Protein AF-A0A6B2K3L5-F1 (afdb_monomer_lite)

Foldseek 3Di:
DDLVVLLCLLLQLLVQLLVVLVVVVPPPPDPDDPLCLSVLLNVLSVLSNVLSVVLVVDDDDPVNVVSLVSNVVSLVSNLVSVVVVVDVSSNVSSVSNVVSSVVNVVVVVVVVVVVVD

pLDDT: mean 75.26, std 8.9, range [49.38, 85.69]

Structure (mmCIF, N/CA/C/O backbone):
data_AF-A0A6B2K3L5-F1
#
_entry.id   AF-A0A6B2K3L5-F1
#
loop_
_atom_site.group_PDB
_atom_site.id
_atom_site.type_symbol
_atom_site.label_atom_id
_atom_site.label_alt_id
_atom_site.label_comp_id
_atom_site.label_asym_id
_atom_site.label_entity_id
_atom_site.label_seq_id
_atom_site.pdbx_PDB_ins_code
_atom_site.Cartn_x
_atom_site.Cartn_y
_atom_site.Cartn_z
_atom_site.occupancy
_atom_site.B_iso_or_equiv
_atom_site.auth_seq_id
_atom_site.auth_comp_id
_atom_site.auth_asym_id
_atom_site.auth_atom_id
_atom_site.pdbx_PDB_model_num
ATOM 1 N N . MET A 1 1 ? -20.596 3.156 6.101 1.00 55.50 1 MET A N 1
ATOM 2 C CA . MET A 1 1 ? -19.726 2.584 5.041 1.00 55.50 1 MET A CA 1
ATOM 3 C C . MET A 1 1 ? -18.760 1.599 5.684 1.00 55.50 1 MET A C 1
ATOM 5 O O . MET A 1 1 ? -18.154 1.973 6.676 1.00 55.50 1 MET A O 1
ATOM 9 N N . SER A 1 2 ? -18.687 0.342 5.228 1.00 75.00 2 SER A N 1
ATOM 10 C CA . SER A 1 2 ? -18.048 -0.733 6.009 1.00 75.00 2 SER A CA 1
ATOM 11 C C . SER A 1 2 ? -16.522 -0.789 5.840 1.00 75.00 2 SER A C 1
ATOM 13 O O . SER A 1 2 ? -15.986 -0.577 4.752 1.00 75.00 2 SER A O 1
ATOM 15 N N . ARG A 1 3 ? -15.826 -1.147 6.929 1.00 74.62 3 ARG A N 1
ATOM 16 C CA . ARG A 1 3 ? -14.379 -1.439 6.997 1.00 74.62 3 ARG A CA 1
ATOM 17 C C . ARG A 1 3 ? -13.899 -2.403 5.900 1.00 74.62 3 ARG A C 1
ATOM 19 O O . ARG A 1 3 ? -12.740 -2.346 5.499 1.00 74.62 3 ARG A O 1
ATOM 26 N N . THR A 1 4 ? -14.784 -3.265 5.405 1.00 79.75 4 THR A N 1
ATOM 27 C CA . THR A 1 4 ? -14.498 -4.251 4.360 1.00 79.75 4 THR A CA 1
ATOM 28 C C . THR A 1 4 ? -14.105 -3.593 3.038 1.00 79.75 4 THR A C 1
ATOM 30 O O . THR A 1 4 ? -13.180 -4.066 2.390 1.00 79.75 4 THR A O 1
ATOM 33 N N . ILE A 1 5 ? -14.735 -2.473 2.666 1.00 81.62 5 ILE A N 1
ATOM 34 C CA . ILE A 1 5 ? -14.444 -1.774 1.400 1.00 81.62 5 ILE A CA 1
ATOM 35 C C . ILE A 1 5 ? -13.002 -1.248 1.395 1.00 81.62 5 ILE A C 1
ATOM 37 O O . ILE A 1 5 ? -12.280 -1.428 0.418 1.00 81.62 5 ILE A O 1
ATOM 41 N N . ALA A 1 6 ? -12.554 -0.663 2.510 1.00 80.88 6 ALA A N 1
ATOM 42 C CA . ALA A 1 6 ? -11.194 -0.145 2.644 1.00 80.88 6 ALA A CA 1
ATOM 43 C C . ALA A 1 6 ? -10.135 -1.259 2.539 1.00 80.88 6 ALA A C 1
ATOM 45 O O . ALA A 1 6 ? -9.121 -1.091 1.865 1.00 80.88 6 ALA A O 1
ATOM 46 N N . ILE A 1 7 ? -10.402 -2.417 3.154 1.00 81.50 7 ILE A N 1
ATOM 47 C CA . ILE A 1 7 ? -9.521 -3.594 3.088 1.00 81.50 7 ILE A CA 1
ATOM 48 C C . ILE A 1 7 ? -9.440 -4.132 1.658 1.00 81.50 7 ILE A C 1
ATOM 50 O O . ILE A 1 7 ? -8.346 -4.433 1.191 1.00 81.50 7 ILE A O 1
ATOM 54 N N . VAL A 1 8 ? -10.572 -4.228 0.953 1.00 84.81 8 VAL A N 1
ATOM 55 C CA . VAL A 1 8 ? -10.606 -4.710 -0.437 1.00 84.81 8 VAL A CA 1
ATOM 56 C C . VAL A 1 8 ? -9.835 -3.771 -1.364 1.00 84.81 8 VAL A C 1
ATOM 58 O O . VAL A 1 8 ? -9.077 -4.251 -2.199 1.00 84.81 8 VAL A O 1
ATOM 61 N N . LEU A 1 9 ? -9.958 -2.451 -1.187 1.00 83.38 9 LEU A N 1
ATOM 62 C CA . LEU A 1 9 ? -9.202 -1.471 -1.975 1.00 83.38 9 LEU A CA 1
ATOM 63 C C . LEU A 1 9 ? -7.691 -1.556 -1.723 1.00 83.38 9 LEU A C 1
ATOM 65 O O . LEU A 1 9 ? -6.919 -1.567 -2.680 1.00 83.38 9 LEU A O 1
ATOM 69 N N . MET A 1 10 ? -7.265 -1.662 -0.458 1.00 82.12 10 MET A N 1
ATOM 70 C CA . MET A 1 10 ? -5.844 -1.839 -0.123 1.00 82.12 10 MET A CA 1
ATOM 71 C C . MET A 1 10 ? -5.292 -3.156 -0.670 1.00 82.12 10 MET A C 1
ATOM 73 O O . MET A 1 10 ? -4.252 -3.164 -1.322 1.00 82.12 10 MET A O 1
ATOM 77 N N . ALA A 1 11 ? -5.993 -4.267 -0.428 1.00 82.69 11 ALA A N 1
ATOM 78 C CA . ALA A 1 11 ? -5.547 -5.583 -0.867 1.00 82.69 11 ALA A CA 1
ATOM 79 C C . ALA A 1 11 ? -5.521 -5.678 -2.397 1.00 82.69 11 ALA A C 1
ATOM 81 O O . ALA A 1 11 ? -4.538 -6.152 -2.955 1.00 82.69 11 ALA A O 1
ATOM 82 N N . GLY A 1 12 ? -6.561 -5.183 -3.073 1.00 80.50 12 GLY A N 1
ATOM 83 C CA . GLY A 1 12 ? -6.639 -5.159 -4.532 1.00 80.50 12 GLY A CA 1
ATOM 84 C C . GLY A 1 12 ? -5.528 -4.317 -5.156 1.00 80.50 12 GLY A C 1
ATOM 85 O O . GLY A 1 12 ? -4.822 -4.804 -6.034 1.00 80.50 12 GLY A O 1
ATOM 86 N N . GLY A 1 13 ? -5.312 -3.092 -4.661 1.00 77.12 13 GLY A N 1
ATOM 87 C CA . GLY A 1 13 ? -4.246 -2.214 -5.154 1.00 77.12 13 GLY A CA 1
ATOM 88 C C . GLY A 1 13 ? -2.848 -2.801 -4.942 1.00 77.12 13 GLY A C 1
ATOM 89 O O . GLY A 1 13 ? -2.043 -2.818 -5.871 1.00 77.12 13 GLY A O 1
ATOM 90 N N . ALA A 1 14 ? -2.578 -3.354 -3.756 1.00 78.69 14 ALA A N 1
ATOM 91 C CA . ALA A 1 14 ? -1.303 -4.004 -3.457 1.00 78.69 14 ALA A CA 1
ATOM 92 C C . ALA A 1 14 ? -1.060 -5.251 -4.323 1.00 78.69 14 ALA A C 1
ATOM 94 O O . ALA A 1 14 ? 0.060 -5.476 -4.772 1.00 78.69 14 ALA A O 1
ATOM 95 N N . LEU A 1 15 ? -2.099 -6.044 -4.596 1.00 84.50 15 LEU A N 1
ATOM 96 C CA . LEU A 1 15 ? -1.985 -7.263 -5.398 1.00 84.50 15 LEU A CA 1
ATOM 97 C C . LEU A 1 15 ? -1.738 -6.948 -6.879 1.00 84.50 15 LEU A C 1
ATOM 99 O O . LEU A 1 15 ? -0.891 -7.585 -7.502 1.00 84.50 15 LEU A O 1
ATOM 103 N N . VAL A 1 16 ? -2.405 -5.921 -7.417 1.00 83.25 16 VAL A N 1
ATOM 104 C CA . VAL A 1 16 ? -2.153 -5.420 -8.778 1.00 83.25 16 VAL A CA 1
ATOM 105 C C . VAL A 1 16 ? -0.746 -4.830 -8.892 1.00 83.25 16 VAL A C 1
ATOM 107 O O . VAL A 1 16 ? -0.027 -5.168 -9.829 1.00 83.25 16 VAL A O 1
ATOM 110 N N . ALA A 1 17 ? -0.317 -4.013 -7.923 1.00 76.12 17 ALA A N 1
ATOM 111 C CA . ALA A 1 17 ? 1.040 -3.465 -7.898 1.00 76.12 17 ALA A CA 1
ATOM 112 C C . ALA A 1 17 ? 2.099 -4.578 -7.855 1.00 76.12 17 ALA A C 1
ATOM 114 O O . ALA A 1 17 ? 3.087 -4.518 -8.578 1.00 76.12 17 ALA A O 1
ATOM 115 N N . LEU A 1 18 ? 1.866 -5.626 -7.062 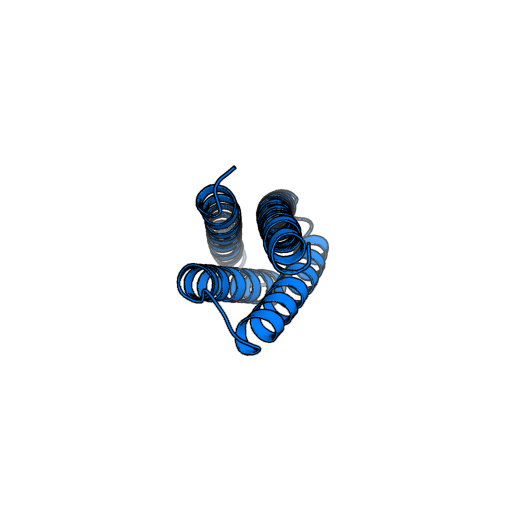1.00 79.81 18 LEU A N 1
ATOM 116 C CA . LEU A 1 18 ? 2.766 -6.770 -6.956 1.00 79.81 18 LEU A CA 1
ATOM 117 C C . LEU A 1 18 ? 2.820 -7.589 -8.252 1.00 79.81 18 LEU A C 1
ATOM 119 O O . LEU A 1 18 ? 3.911 -7.941 -8.695 1.00 79.81 18 LEU A O 1
ATOM 123 N N . ALA A 1 19 ? 1.673 -7.849 -8.884 1.00 80.88 19 ALA A N 1
ATOM 124 C CA . ALA A 1 19 ? 1.613 -8.538 -10.171 1.00 80.88 19 ALA A CA 1
ATOM 125 C C . ALA A 1 19 ? 2.357 -7.757 -11.266 1.00 80.88 19 ALA A C 1
ATOM 127 O O . ALA A 1 19 ? 3.143 -8.348 -12.005 1.00 80.88 19 ALA A O 1
ATOM 128 N N . LEU A 1 20 ? 2.177 -6.432 -11.312 1.00 78.19 20 LEU A N 1
ATOM 129 C CA . LEU A 1 20 ? 2.913 -5.555 -12.222 1.00 78.19 20 LEU A CA 1
ATOM 130 C C . LEU A 1 20 ? 4.415 -5.567 -11.921 1.00 78.19 20 LEU A C 1
ATOM 132 O O . LEU A 1 20 ? 5.203 -5.720 -12.842 1.00 78.19 20 LEU A O 1
ATOM 136 N N . CYS A 1 21 ? 4.837 -5.472 -10.656 1.00 75.75 21 CYS A N 1
ATOM 137 C CA . CYS A 1 21 ? 6.259 -5.535 -10.298 1.00 75.75 21 CYS A CA 1
ATOM 138 C C . CYS A 1 21 ? 6.912 -6.868 -10.688 1.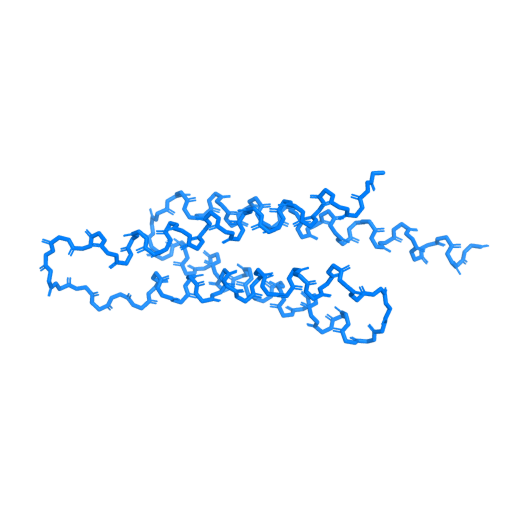00 75.75 21 CYS A C 1
ATOM 140 O O . CYS A 1 21 ? 8.059 -6.867 -11.126 1.00 75.75 21 CYS A O 1
ATOM 142 N N . ILE A 1 22 ? 6.196 -7.989 -10.552 1.00 77.44 22 ILE A N 1
ATOM 143 C CA . ILE A 1 22 ? 6.670 -9.300 -11.015 1.00 77.44 22 ILE A CA 1
ATOM 144 C C . ILE A 1 22 ? 6.772 -9.318 -12.541 1.00 77.44 22 ILE A C 1
ATOM 146 O O . ILE A 1 22 ? 7.782 -9.763 -13.076 1.00 77.44 22 ILE A O 1
ATOM 150 N N . TYR A 1 23 ? 5.757 -8.812 -13.242 1.00 75.62 23 TYR A N 1
ATOM 151 C CA . TYR A 1 23 ? 5.766 -8.719 -14.701 1.00 75.62 23 TYR A CA 1
ATOM 152 C C . TYR A 1 23 ? 6.957 -7.885 -15.198 1.00 75.62 23 TYR A C 1
ATOM 154 O O . TYR A 1 23 ? 7.776 -8.381 -15.961 1.00 75.62 23 TYR A O 1
ATOM 162 N N . LEU A 1 24 ? 7.143 -6.690 -14.634 1.00 74.06 24 LEU A N 1
ATOM 163 C CA . LEU A 1 24 ? 8.262 -5.782 -14.903 1.00 74.06 24 LEU A CA 1
ATOM 164 C C . LEU A 1 24 ? 9.635 -6.369 -14.551 1.00 74.06 24 LEU A C 1
ATOM 166 O O . LEU A 1 24 ? 10.637 -5.993 -15.151 1.00 74.06 24 LEU A O 1
ATOM 170 N N . TYR A 1 25 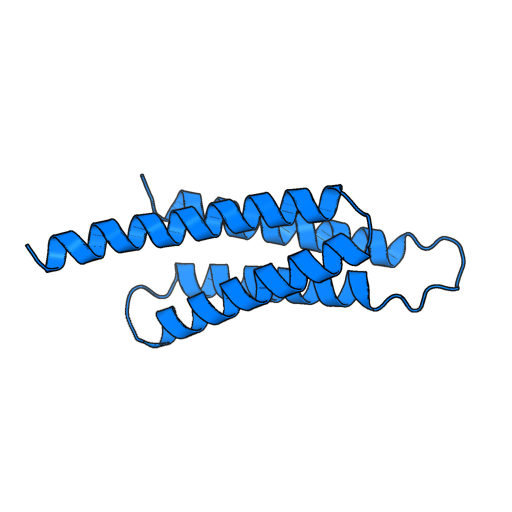? 9.695 -7.289 -13.587 1.00 71.69 25 TYR A N 1
ATOM 171 C CA . TYR A 1 25 ? 10.919 -8.019 -13.264 1.00 71.69 25 TYR A CA 1
ATOM 172 C C . TYR A 1 25 ? 11.282 -9.062 -14.335 1.00 71.69 25 TYR A C 1
ATOM 174 O O . TYR A 1 25 ? 12.464 -9.285 -14.586 1.00 71.69 25 TYR A O 1
ATOM 182 N N . PHE A 1 26 ? 10.285 -9.688 -14.971 1.00 70.38 26 PHE A N 1
ATOM 183 C CA . PHE A 1 26 ? 10.477 -10.703 -16.018 1.00 70.38 26 PHE A CA 1
ATOM 184 C C . PHE A 1 26 ? 10.461 -10.150 -17.447 1.00 70.38 26 PHE A C 1
ATOM 186 O O . PHE A 1 26 ? 10.907 -10.834 -18.367 1.00 70.38 26 PHE A O 1
ATOM 193 N N . GLU A 1 27 ? 10.031 -8.905 -17.636 1.00 68.50 27 GLU A N 1
ATOM 194 C CA . GLU A 1 27 ? 10.020 -8.240 -18.936 1.00 68.50 27 GLU A CA 1
ATOM 195 C C . GLU A 1 27 ? 11.371 -7.688 -19.458 1.00 68.50 27 GLU A C 1
ATOM 197 O O . GLU A 1 27 ? 11.384 -7.253 -20.614 1.00 68.50 27 GLU A O 1
ATOM 202 N N . PRO A 1 28 ? 12.540 -7.715 -18.763 1.00 58.47 28 PRO A N 1
ATOM 203 C CA . PRO A 1 28 ? 13.780 -7.331 -19.422 1.00 58.47 28 PRO A CA 1
ATOM 204 C C . PRO A 1 28 ? 14.191 -8.424 -20.421 1.00 58.47 28 PRO A C 1
ATOM 206 O O . PRO A 1 28 ? 14.931 -9.355 -20.117 1.00 58.47 28 PRO A O 1
ATOM 209 N N . LEU A 1 29 ? 13.747 -8.254 -21.664 1.00 49.38 29 LEU A N 1
ATOM 210 C CA . LEU A 1 29 ? 14.102 -9.021 -22.862 1.00 49.38 29 LEU A CA 1
ATOM 211 C C . LEU A 1 29 ? 15.599 -8.948 -23.254 1.00 49.38 29 LEU A C 1
ATOM 213 O O . LEU A 1 29 ? 15.948 -9.337 -24.364 1.00 49.38 29 LEU A O 1
ATOM 217 N N . SER A 1 30 ? 16.513 -8.456 -22.409 1.00 49.41 30 SER A N 1
ATOM 218 C CA . SER A 1 30 ? 17.870 -8.092 -22.859 1.00 49.41 30 SER A CA 1
ATOM 219 C C . SER A 1 30 ? 19.030 -8.364 -21.896 1.00 49.41 30 SER A C 1
ATOM 221 O O . SER A 1 30 ? 20.151 -7.950 -22.179 1.00 49.41 30 SER A O 1
ATOM 223 N N . GLY A 1 31 ? 18.829 -9.100 -20.798 1.00 50.84 31 GLY A N 1
ATOM 224 C CA . GLY A 1 31 ? 19.954 -9.677 -20.042 1.00 50.84 31 GLY A CA 1
ATOM 225 C C . GLY A 1 31 ? 20.884 -8.686 -19.325 1.00 50.84 31 GLY A C 1
ATOM 226 O O . GLY A 1 31 ? 21.912 -9.105 -18.804 1.00 50.84 31 GLY A O 1
ATOM 227 N N . VAL A 1 32 ? 20.537 -7.399 -19.247 1.00 55.69 32 VAL A N 1
ATOM 228 C CA . VAL A 1 32 ? 21.255 -6.417 -18.424 1.00 55.69 32 VAL A CA 1
ATOM 229 C C . VAL A 1 32 ? 20.240 -5.452 -17.834 1.00 55.69 32 VAL A C 1
ATOM 231 O O . VAL A 1 32 ? 19.795 -4.529 -18.510 1.00 55.69 32 VAL A O 1
ATOM 234 N N . SER A 1 33 ? 19.835 -5.671 -16.587 1.00 49.78 33 SER A N 1
ATOM 235 C CA . SER A 1 33 ? 19.158 -4.659 -15.773 1.00 49.78 33 SER A CA 1
ATOM 236 C C . SER A 1 33 ? 19.204 -5.083 -14.310 1.00 49.78 33 SER A C 1
ATOM 238 O O . SER A 1 33 ? 18.257 -5.652 -13.775 1.00 49.78 33 SER A O 1
ATOM 240 N N . ASP A 1 34 ? 20.317 -4.764 -13.652 1.00 54.97 34 ASP A N 1
ATOM 241 C CA . ASP A 1 34 ? 20.437 -4.674 -12.194 1.00 54.97 34 ASP A CA 1
ATOM 242 C C . ASP A 1 34 ? 19.567 -3.525 -11.654 1.00 54.97 34 ASP A C 1
ATOM 244 O O . ASP A 1 34 ? 20.060 -2.591 -11.023 1.00 54.97 34 ASP A O 1
ATOM 248 N N . THR A 1 35 ? 18.265 -3.514 -11.940 1.00 60.69 35 THR A N 1
ATOM 249 C CA . THR A 1 35 ? 17.358 -2.544 -11.329 1.00 60.69 35 THR A CA 1
ATOM 250 C C . THR A 1 35 ? 16.746 -3.188 -10.090 1.00 60.69 35 THR A C 1
ATOM 252 O O . THR A 1 35 ? 15.835 -4.001 -10.207 1.00 60.69 35 THR A O 1
ATOM 255 N N . PRO A 1 36 ? 17.197 -2.839 -8.870 1.00 67.25 36 PRO A N 1
ATOM 256 C CA . PRO A 1 36 ? 16.558 -3.301 -7.637 1.00 67.25 36 PRO A CA 1
ATOM 257 C C . PRO A 1 36 ? 15.160 -2.691 -7.437 1.00 67.25 36 PRO A C 1
ATOM 259 O O . PRO A 1 36 ? 14.426 -3.111 -6.547 1.00 67.25 36 PRO A O 1
ATOM 262 N N . ALA A 1 37 ? 14.775 -1.700 -8.248 1.00 68.88 37 ALA A N 1
ATOM 263 C CA . ALA A 1 37 ? 13.543 -0.934 -8.089 1.00 68.88 37 ALA A CA 1
ATOM 264 C C . ALA A 1 37 ? 12.236 -1.756 -8.210 1.00 68.88 37 ALA A C 1
ATOM 266 O O . ALA A 1 37 ? 11.385 -1.593 -7.330 1.00 68.88 37 ALA A O 1
ATOM 267 N N . PRO A 1 38 ? 12.050 -2.671 -9.187 1.00 71.81 38 PRO A N 1
ATOM 268 C CA . PRO A 1 38 ? 10.845 -3.501 -9.280 1.00 71.81 38 PRO A CA 1
ATOM 269 C C . PRO A 1 38 ? 10.730 -4.468 -8.101 1.00 71.81 38 PRO A C 1
ATOM 271 O O . PRO A 1 38 ? 9.652 -4.631 -7.537 1.00 71.81 38 PRO A O 1
ATOM 274 N N . LEU A 1 39 ? 11.852 -5.053 -7.667 1.00 73.19 39 LEU A N 1
ATOM 275 C CA . LEU A 1 39 ? 11.894 -5.944 -6.506 1.00 73.19 39 LEU A CA 1
ATOM 276 C C . LEU A 1 39 ? 11.589 -5.199 -5.205 1.00 73.19 39 LEU A C 1
ATOM 278 O O . LEU A 1 39 ? 10.819 -5.692 -4.385 1.00 73.19 39 LEU A O 1
ATOM 282 N N . LEU A 1 40 ? 12.154 -4.003 -5.022 1.00 76.00 40 LEU A N 1
ATOM 283 C CA . LEU A 1 40 ? 11.918 -3.186 -3.834 1.00 76.00 40 LEU A CA 1
ATOM 284 C C . LEU A 1 40 ? 10.459 -2.712 -3.761 1.00 76.00 40 LEU A C 1
ATOM 286 O O . LEU A 1 40 ? 9.841 -2.777 -2.698 1.00 76.00 40 LEU A O 1
ATOM 290 N N . THR A 1 41 ? 9.892 -2.303 -4.898 1.00 78.06 41 THR A N 1
ATOM 291 C CA . THR A 1 41 ? 8.477 -1.910 -5.003 1.00 78.06 41 THR A CA 1
ATOM 292 C C . THR A 1 41 ? 7.554 -3.109 -4.775 1.00 78.06 41 THR A C 1
ATOM 294 O O . THR A 1 41 ? 6.593 -3.011 -4.013 1.00 78.06 41 THR A O 1
ATOM 297 N N . GLY A 1 42 ? 7.882 -4.271 -5.350 1.00 78.88 42 GLY A N 1
ATOM 298 C CA . GLY A 1 42 ? 7.147 -5.520 -5.147 1.00 78.88 42 GLY A CA 1
ATOM 299 C C . GLY A 1 42 ? 7.196 -6.011 -3.698 1.00 78.88 42 GLY A C 1
ATOM 300 O O . GLY A 1 42 ? 6.173 -6.418 -3.149 1.00 78.88 42 GLY A O 1
ATOM 301 N N . PHE A 1 43 ? 8.352 -5.903 -3.036 1.00 80.56 43 PHE A N 1
ATOM 302 C CA . PHE A 1 43 ? 8.496 -6.214 -1.612 1.00 80.56 43 PHE A CA 1
ATOM 303 C C . PHE A 1 43 ? 7.663 -5.266 -0.739 1.00 80.56 43 PHE A C 1
ATOM 305 O O . PHE A 1 43 ? 6.976 -5.711 0.182 1.00 80.56 43 PHE A O 1
ATOM 312 N N . GLY A 1 44 ? 7.658 -3.969 -1.058 1.00 80.69 44 GLY A N 1
ATOM 313 C CA . GLY A 1 44 ? 6.795 -2.987 -0.402 1.00 80.69 44 GLY A CA 1
ATOM 314 C C . GLY A 1 44 ? 5.307 -3.315 -0.560 1.00 80.69 44 GLY A C 1
ATOM 315 O O . GLY A 1 44 ? 4.575 -3.339 0.433 1.00 80.69 44 GLY A O 1
ATOM 316 N N . ALA A 1 45 ? 4.872 -3.672 -1.772 1.00 81.44 45 ALA A N 1
ATOM 317 C CA . ALA A 1 45 ? 3.503 -4.106 -2.049 1.00 81.44 45 ALA A CA 1
ATOM 318 C C . ALA A 1 45 ? 3.128 -5.390 -1.284 1.00 81.44 45 ALA A C 1
ATOM 320 O O . ALA A 1 45 ? 2.038 -5.475 -0.715 1.00 81.44 45 ALA A O 1
ATOM 321 N N . LEU A 1 46 ? 4.045 -6.359 -1.186 1.00 83.25 46 LEU A N 1
ATOM 322 C CA . LEU A 1 46 ? 3.849 -7.591 -0.416 1.00 83.25 46 LEU A CA 1
ATOM 323 C C . LEU A 1 46 ? 3.684 -7.300 1.081 1.00 83.25 46 LEU A C 1
ATOM 325 O O . LEU A 1 46 ? 2.768 -7.818 1.723 1.00 83.25 46 LEU A O 1
ATOM 329 N N . CYS A 1 47 ? 4.525 -6.424 1.633 1.00 82.81 47 CYS A N 1
ATOM 330 C CA . CYS A 1 47 ? 4.403 -5.964 3.014 1.00 82.81 47 CYS A CA 1
ATOM 331 C C . CYS A 1 47 ? 3.051 -5.282 3.264 1.00 82.81 47 CYS A C 1
ATOM 333 O O . CYS A 1 47 ? 2.391 -5.593 4.257 1.00 82.81 47 CYS A O 1
ATOM 335 N N . ILE A 1 48 ? 2.594 -4.412 2.355 1.00 82.50 48 ILE A N 1
ATOM 336 C CA . ILE A 1 48 ? 1.271 -3.772 2.448 1.00 82.50 48 ILE A CA 1
ATOM 337 C C . ILE A 1 48 ? 0.161 -4.828 2.429 1.00 82.50 48 ILE A C 1
ATOM 339 O O . ILE A 1 48 ? -0.761 -4.752 3.243 1.00 82.50 48 ILE A O 1
ATOM 343 N N . LEU A 1 49 ? 0.255 -5.837 1.558 1.00 83.12 49 LEU A N 1
ATOM 344 C CA . LEU A 1 49 ? -0.724 -6.921 1.465 1.00 83.12 49 LEU A CA 1
ATOM 345 C C . LEU A 1 49 ? -0.829 -7.706 2.785 1.00 83.12 49 LEU A C 1
ATOM 347 O O . LEU A 1 49 ? -1.925 -7.878 3.327 1.00 83.12 49 LEU A O 1
ATOM 351 N N . ILE A 1 50 ? 0.311 -8.133 3.338 1.00 83.44 50 ILE A N 1
ATOM 352 C CA . ILE A 1 50 ? 0.375 -8.883 4.602 1.00 83.44 50 ILE A CA 1
ATOM 353 C C . ILE A 1 50 ? -0.187 -8.038 5.745 1.00 83.44 50 ILE A C 1
ATOM 355 O O . ILE A 1 50 ? -1.047 -8.494 6.504 1.00 83.44 50 ILE A O 1
ATOM 359 N N . VAL A 1 51 ? 0.250 -6.782 5.847 1.00 83.75 51 VAL A N 1
ATOM 360 C CA . VAL A 1 51 ? -0.204 -5.875 6.903 1.00 83.75 51 VAL A CA 1
ATOM 361 C C . VAL A 1 51 ? -1.698 -5.577 6.769 1.00 83.75 51 VAL A C 1
ATOM 363 O O . VAL A 1 51 ? -2.385 -5.524 7.786 1.00 83.75 51 VAL A O 1
ATOM 366 N N . THR A 1 52 ? -2.234 -5.482 5.551 1.00 82.19 52 THR A N 1
ATOM 367 C CA . THR A 1 52 ? -3.677 -5.321 5.299 1.00 82.19 52 THR A CA 1
ATOM 368 C C . THR A 1 52 ? -4.479 -6.497 5.859 1.00 82.19 52 THR A C 1
ATOM 370 O O . THR A 1 52 ? -5.484 -6.288 6.543 1.00 82.19 52 THR A O 1
ATOM 373 N N . PHE A 1 53 ? -4.016 -7.733 5.651 1.00 81.75 53 PHE A N 1
ATOM 374 C CA . PHE A 1 53 ? -4.646 -8.928 6.226 1.00 81.75 53 PHE A CA 1
ATOM 375 C C . PHE A 1 53 ? -4.557 -8.967 7.756 1.00 81.75 53 PHE A C 1
ATOM 377 O O . PHE A 1 53 ? -5.537 -9.307 8.428 1.00 81.75 53 PHE A O 1
ATOM 384 N N . ILE A 1 54 ? -3.417 -8.571 8.326 1.00 82.25 54 ILE A N 1
ATOM 385 C CA . ILE A 1 54 ? -3.253 -8.481 9.784 1.00 82.25 54 ILE A CA 1
ATOM 386 C C . ILE A 1 54 ? -4.182 -7.398 10.352 1.00 82.25 54 ILE A C 1
ATOM 388 O O . ILE A 1 54 ? -4.896 -7.649 11.325 1.00 82.25 54 ILE A O 1
ATOM 392 N N . LEU A 1 55 ? -4.256 -6.224 9.714 1.00 75.88 55 LEU A N 1
ATOM 393 C CA . LEU A 1 55 ? -5.180 -5.150 10.089 1.00 75.88 55 LEU A CA 1
ATOM 394 C C . LEU A 1 55 ? -6.642 -5.546 9.921 1.00 75.88 55 LEU A C 1
ATOM 396 O O . LEU A 1 55 ? -7.481 -4.988 10.625 1.00 75.88 55 LEU A O 1
ATOM 400 N N . ALA A 1 56 ? -6.979 -6.477 9.029 1.00 76.56 56 ALA A N 1
ATOM 401 C CA . ALA A 1 56 ? -8.335 -7.005 8.919 1.00 76.56 56 ALA A CA 1
ATOM 402 C C . ALA A 1 56 ? -8.733 -7.814 10.165 1.00 76.56 56 ALA A C 1
ATOM 404 O O . ALA A 1 56 ? -9.886 -7.756 10.595 1.00 76.56 56 ALA A O 1
ATOM 405 N N . ARG A 1 57 ? -7.777 -8.523 10.779 1.00 76.56 57 ARG A N 1
ATOM 406 C CA . ARG A 1 57 ? -8.000 -9.368 11.964 1.00 76.56 57 ARG A CA 1
ATOM 407 C C . ARG A 1 57 ? -7.809 -8.628 13.290 1.00 76.56 57 ARG A C 1
ATOM 409 O O . ARG A 1 57 ? -8.499 -8.944 14.254 1.00 76.56 57 ARG A O 1
ATOM 416 N N . LEU A 1 58 ? -6.935 -7.623 13.351 1.00 75.00 58 LEU A N 1
ATOM 417 C CA . LEU A 1 58 ? -6.708 -6.832 14.564 1.00 75.00 58 LEU A CA 1
ATOM 418 C C . LEU A 1 58 ? -7.790 -5.760 14.743 1.00 75.00 58 LEU A C 1
ATOM 420 O O . LEU A 1 58 ? -7.939 -4.848 13.92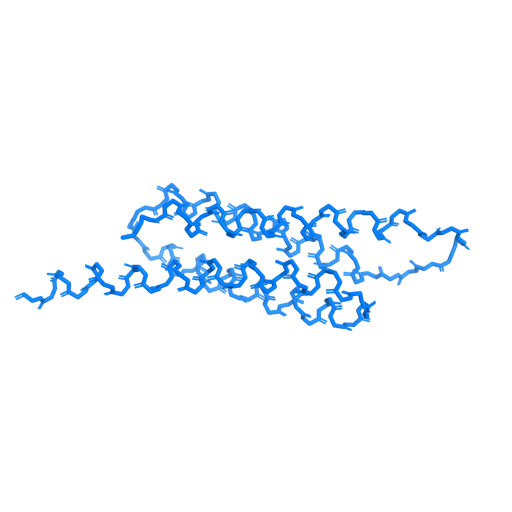9 1.00 75.00 58 LEU A O 1
ATOM 424 N N . THR A 1 59 ? -8.557 -5.848 15.825 1.00 62.78 59 THR A N 1
ATOM 425 C CA . THR A 1 59 ? -9.607 -4.875 16.167 1.00 62.78 59 THR A CA 1
ATOM 426 C C . THR A 1 59 ? -9.116 -3.805 17.149 1.00 62.78 59 THR A C 1
ATOM 428 O O . THR A 1 59 ? -9.444 -2.637 16.945 1.00 62.78 59 THR A O 1
ATOM 431 N N . HIS A 1 60 ? -8.269 -4.137 18.135 1.00 61.66 60 HIS A N 1
ATOM 432 C CA . HIS A 1 60 ? -7.810 -3.201 19.178 1.00 61.66 60 HIS A CA 1
ATOM 433 C C . HIS A 1 60 ? -6.347 -3.447 19.604 1.00 61.66 60 HIS A C 1
ATOM 435 O O . HIS A 1 60 ? -5.887 -4.585 19.590 1.00 61.66 60 HIS A O 1
ATOM 441 N N . GLY A 1 61 ? -5.625 -2.384 19.995 1.00 66.44 61 GLY A N 1
ATOM 442 C CA . GLY A 1 61 ? -4.288 -2.463 20.613 1.00 66.44 61 GLY A CA 1
ATOM 443 C C . GLY A 1 61 ? -3.215 -1.566 19.975 1.00 66.44 61 GLY A C 1
ATOM 444 O O . GLY A 1 61 ? -3.314 -1.194 18.806 1.00 66.44 61 GLY A O 1
ATOM 445 N N . GLY A 1 62 ? -2.163 -1.235 20.738 1.00 69.81 62 GLY A N 1
ATOM 446 C CA . GLY A 1 62 ? -1.044 -0.383 20.292 1.00 69.81 62 GLY A CA 1
ATOM 447 C C . GLY A 1 62 ? -0.296 -0.918 19.063 1.00 69.81 62 GLY A C 1
ATOM 448 O O . GLY A 1 62 ? 0.157 -0.141 18.226 1.00 69.81 62 GLY A O 1
ATOM 449 N N . TRP A 1 63 ? -0.289 -2.242 18.879 1.00 74.94 63 TRP A N 1
ATOM 450 C CA . TRP A 1 63 ? 0.221 -2.912 17.677 1.00 74.94 63 TRP A CA 1
ATOM 451 C C . TRP A 1 63 ? -0.425 -2.420 16.380 1.00 74.94 63 TRP A C 1
ATOM 453 O O . TRP A 1 63 ? 0.230 -2.361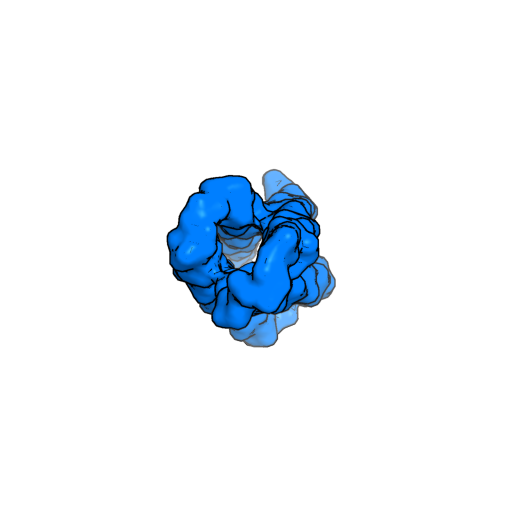 15.344 1.00 74.94 63 TRP A O 1
ATOM 463 N N . ARG A 1 64 ? -1.692 -2.001 16.425 1.00 74.31 64 ARG A N 1
ATOM 464 C CA . ARG A 1 64 ? -2.390 -1.477 15.249 1.00 74.31 64 ARG A CA 1
ATOM 465 C C . ARG A 1 64 ? -1.806 -0.145 14.780 1.00 74.31 64 ARG A C 1
ATOM 467 O O . ARG A 1 64 ? -1.696 0.066 13.580 1.00 74.31 64 ARG A O 1
ATOM 474 N N . VAL A 1 65 ? -1.410 0.731 15.706 1.00 76.50 65 VAL A N 1
ATOM 475 C CA . VAL A 1 65 ? -0.781 2.022 15.370 1.00 76.50 65 VAL A CA 1
ATOM 476 C C . VAL A 1 65 ? 0.566 1.784 14.698 1.00 76.50 65 VAL A C 1
ATOM 478 O O . VAL A 1 65 ? 0.851 2.382 13.665 1.00 76.50 65 VAL A O 1
ATOM 481 N N . LEU A 1 66 ? 1.350 0.850 15.236 1.00 80.12 66 LEU A N 1
ATOM 482 C CA . LEU A 1 66 ? 2.628 0.458 14.653 1.00 80.12 66 LEU A CA 1
ATOM 483 C C . LEU A 1 66 ? 2.451 -0.088 13.226 1.00 80.12 66 LEU A C 1
ATOM 485 O O . LEU A 1 66 ? 3.147 0.355 12.317 1.00 80.12 66 LEU A O 1
ATOM 489 N N . LEU A 1 67 ? 1.463 -0.960 12.997 1.00 81.06 67 LEU A N 1
ATOM 490 C CA . LEU A 1 67 ? 1.150 -1.479 11.660 1.00 81.06 67 LEU A CA 1
ATOM 491 C C . LEU A 1 67 ? 0.682 -0.386 10.686 1.00 81.06 67 LEU A C 1
ATOM 493 O O . LEU A 1 67 ? 1.052 -0.411 9.515 1.00 81.06 67 LEU A O 1
ATOM 497 N N . ILE A 1 68 ? -0.098 0.592 11.153 1.00 81.69 68 ILE A N 1
ATOM 498 C CA . ILE A 1 68 ? -0.516 1.746 10.341 1.00 81.69 68 ILE A CA 1
ATOM 499 C C . ILE A 1 68 ? 0.704 2.563 9.903 1.00 81.69 68 ILE A C 1
ATOM 501 O O . ILE A 1 68 ? 0.817 2.893 8.725 1.00 81.69 68 ILE A O 1
ATOM 505 N N . ILE A 1 69 ? 1.632 2.846 10.824 1.00 83.19 69 ILE A N 1
ATOM 506 C CA . ILE A 1 69 ? 2.868 3.581 10.521 1.00 83.19 69 ILE A CA 1
ATOM 507 C C . ILE A 1 69 ? 3.726 2.797 9.521 1.00 83.19 69 ILE A C 1
ATOM 509 O O . ILE A 1 69 ? 4.176 3.366 8.530 1.00 83.19 69 ILE A O 1
ATOM 513 N N . LEU A 1 70 ? 3.893 1.489 9.731 1.00 82.12 70 LEU A N 1
ATOM 514 C CA . LEU A 1 70 ? 4.604 0.602 8.803 1.00 82.12 70 LEU A CA 1
ATOM 515 C C . LEU A 1 70 ? 3.967 0.585 7.412 1.00 82.12 70 LEU A C 1
ATOM 517 O O . LEU A 1 70 ? 4.684 0.641 6.419 1.00 82.12 70 LEU A O 1
ATOM 521 N N . THR A 1 71 ? 2.635 0.553 7.329 1.00 82.25 71 THR A N 1
ATOM 522 C CA . THR A 1 71 ? 1.922 0.591 6.041 1.00 82.25 71 THR A CA 1
ATOM 523 C C . THR A 1 71 ? 2.136 1.927 5.337 1.00 82.25 71 THR A C 1
ATOM 525 O O . THR A 1 71 ? 2.420 1.948 4.144 1.00 82.25 71 THR A O 1
ATOM 528 N N . ALA A 1 72 ? 2.029 3.040 6.068 1.00 83.38 72 ALA A N 1
ATOM 529 C CA . ALA A 1 72 ? 2.276 4.369 5.517 1.00 83.38 72 ALA A CA 1
ATOM 530 C C . ALA A 1 72 ? 3.713 4.488 4.993 1.00 83.38 72 ALA A C 1
ATOM 532 O O . ALA A 1 72 ? 3.927 4.959 3.879 1.00 83.38 72 ALA A O 1
ATOM 533 N N . LEU A 1 73 ? 4.687 3.992 5.761 1.00 83.25 73 LEU A N 1
ATOM 534 C CA . LEU A 1 73 ? 6.089 3.982 5.360 1.00 83.25 73 LEU A CA 1
ATOM 535 C C . LEU A 1 73 ? 6.315 3.111 4.116 1.00 83.25 73 LEU A C 1
ATOM 537 O O . LEU A 1 73 ? 6.981 3.549 3.182 1.00 83.25 73 LEU A O 1
ATOM 541 N N . ALA A 1 74 ? 5.714 1.917 4.068 1.00 80.62 74 ALA A N 1
ATOM 542 C CA . ALA A 1 74 ? 5.791 1.023 2.916 1.00 80.62 74 ALA A CA 1
ATOM 543 C C . ALA A 1 74 ? 5.156 1.642 1.661 1.00 80.62 74 ALA A C 1
ATOM 545 O O . ALA A 1 74 ? 5.733 1.535 0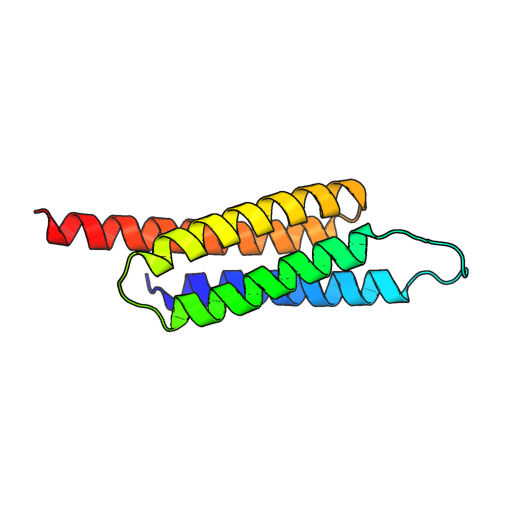.582 1.00 80.62 74 ALA A O 1
ATOM 546 N N . LEU A 1 75 ? 4.016 2.332 1.793 1.00 79.81 75 LEU A N 1
ATOM 547 C CA . LEU A 1 75 ? 3.379 3.061 0.691 1.00 79.81 75 LEU A CA 1
ATOM 548 C C . LEU A 1 75 ? 4.277 4.179 0.162 1.00 79.81 75 LEU A C 1
ATOM 550 O O . LEU A 1 75 ? 4.436 4.297 -1.049 1.00 79.81 75 LEU A O 1
ATOM 554 N N . ILE A 1 76 ? 4.888 4.967 1.051 1.00 84.44 76 ILE A N 1
ATOM 555 C CA . ILE A 1 76 ? 5.786 6.060 0.659 1.00 84.44 76 ILE A CA 1
ATOM 556 C C . ILE A 1 76 ? 7.019 5.505 -0.057 1.00 84.44 76 ILE A C 1
ATOM 558 O O . ILE A 1 76 ? 7.333 5.961 -1.154 1.00 84.44 76 ILE A O 1
ATOM 562 N N . LEU A 1 77 ? 7.688 4.496 0.514 1.00 79.44 77 LEU A N 1
ATOM 563 C CA . LEU A 1 77 ? 8.853 3.873 -0.125 1.00 79.44 77 LEU A CA 1
ATOM 564 C C . LEU A 1 77 ? 8.494 3.265 -1.485 1.00 79.44 77 LEU A C 1
ATOM 566 O O . LEU A 1 77 ? 9.236 3.455 -2.446 1.00 79.44 77 LEU A O 1
ATOM 570 N N . SER A 1 78 ? 7.351 2.581 -1.580 1.00 79.31 78 SER A N 1
ATOM 571 C CA . SER A 1 78 ? 6.890 1.971 -2.834 1.00 79.31 78 SER A CA 1
ATOM 572 C C . SER A 1 78 ? 6.538 3.029 -3.877 1.00 79.31 78 SER A C 1
ATOM 574 O O . SER A 1 78 ? 6.862 2.859 -5.045 1.00 79.31 78 SER A O 1
ATOM 576 N N . ALA A 1 79 ? 5.917 4.142 -3.474 1.00 77.06 79 ALA A N 1
ATOM 577 C CA . ALA A 1 79 ? 5.599 5.248 -4.375 1.00 77.06 79 ALA A CA 1
ATOM 578 C C . ALA A 1 79 ? 6.869 5.926 -4.902 1.00 77.06 79 ALA A C 1
ATOM 580 O O . ALA A 1 79 ? 6.970 6.180 -6.099 1.00 77.06 79 ALA A O 1
ATOM 581 N N . VAL A 1 80 ? 7.859 6.164 -4.035 1.00 79.56 80 VAL A N 1
ATOM 582 C CA . VAL A 1 80 ? 9.162 6.700 -4.451 1.00 79.56 80 VAL A CA 1
ATOM 583 C C . VAL A 1 80 ? 9.835 5.740 -5.434 1.00 79.56 80 VAL A C 1
ATOM 585 O O . VAL A 1 80 ? 10.234 6.166 -6.515 1.00 79.56 80 VAL A O 1
ATOM 588 N N . ALA A 1 81 ? 9.895 4.445 -5.116 1.00 75.88 81 ALA A N 1
ATOM 589 C CA . ALA A 1 81 ? 10.490 3.439 -5.995 1.00 75.88 81 ALA A CA 1
ATOM 590 C C . ALA A 1 81 ? 9.754 3.318 -7.348 1.00 75.88 81 ALA A C 1
ATOM 592 O O . ALA A 1 81 ? 10.403 3.226 -8.391 1.00 75.88 81 ALA A O 1
ATOM 593 N N . ALA A 1 82 ? 8.420 3.422 -7.356 1.00 72.31 82 ALA A N 1
ATOM 594 C CA . ALA A 1 82 ? 7.614 3.429 -8.576 1.00 72.31 82 ALA A CA 1
ATOM 595 C C . ALA A 1 82 ? 7.862 4.672 -9.451 1.00 72.31 82 ALA A C 1
ATOM 597 O O . ALA A 1 82 ? 7.916 4.554 -10.674 1.00 72.31 82 ALA A O 1
ATOM 598 N N . VAL A 1 83 ? 8.069 5.851 -8.848 1.00 71.50 83 VAL A N 1
ATOM 599 C CA . VAL A 1 83 ? 8.441 7.075 -9.587 1.00 71.50 83 VAL A CA 1
ATOM 600 C C . VAL A 1 83 ? 9.800 6.909 -10.269 1.00 71.50 83 VAL A C 1
ATOM 602 O O . VAL A 1 83 ? 9.945 7.284 -11.431 1.00 71.50 83 VAL A O 1
ATOM 605 N N . PHE A 1 84 ? 10.772 6.284 -9.595 1.00 73.25 84 PHE A N 1
ATOM 606 C CA . PHE A 1 84 ? 12.073 5.968 -10.197 1.00 73.25 84 PHE A CA 1
ATOM 607 C C . PHE A 1 84 ? 11.976 4.972 -11.361 1.00 73.25 84 PHE A C 1
ATOM 609 O O . PHE A 1 84 ? 12.799 5.024 -12.270 1.00 73.25 84 PHE A O 1
ATOM 616 N N . MET A 1 85 ? 10.965 4.099 -11.365 1.00 69.69 85 MET A N 1
ATOM 617 C CA . MET A 1 85 ? 10.713 3.161 -12.460 1.00 69.69 85 MET A CA 1
ATOM 618 C C . MET A 1 85 ? 10.111 3.814 -13.716 1.00 69.69 85 MET A C 1
ATOM 620 O O . MET A 1 85 ? 10.083 3.162 -14.749 1.00 69.69 85 MET A O 1
ATOM 624 N N . MET A 1 86 ? 9.609 5.058 -13.663 1.00 69.75 86 MET A N 1
ATOM 625 C CA . MET A 1 86 ? 8.843 5.702 -14.754 1.00 69.75 86 MET A CA 1
ATOM 626 C C . MET A 1 86 ? 7.637 4.888 -15.285 1.00 69.75 86 MET A C 1
ATOM 628 O O . MET A 1 86 ? 7.044 5.240 -16.304 1.00 69.75 86 MET A O 1
ATOM 632 N N . HIS A 1 87 ? 7.203 3.840 -14.580 1.00 69.38 87 HIS A N 1
ATOM 633 C CA . HIS A 1 87 ? 6.046 3.031 -14.961 1.00 69.38 87 HIS A CA 1
ATOM 634 C C . HIS A 1 87 ? 4.777 3.566 -14.292 1.00 69.38 87 HIS A C 1
ATOM 636 O O . HIS A 1 87 ? 4.483 3.273 -13.129 1.00 69.38 87 HIS A O 1
ATOM 642 N N . ALA A 1 88 ? 4.004 4.348 -15.053 1.00 75.88 88 ALA A N 1
ATOM 643 C CA . ALA A 1 88 ? 2.774 4.989 -14.582 1.00 75.88 88 ALA A CA 1
ATOM 644 C C . ALA A 1 88 ? 1.732 3.988 -14.044 1.00 75.88 88 ALA A C 1
ATOM 646 O O . ALA A 1 88 ? 0.986 4.306 -13.120 1.00 75.88 88 ALA A O 1
ATOM 647 N N . GLU A 1 89 ? 1.710 2.762 -14.566 1.00 78.69 89 GLU A N 1
ATOM 648 C CA . GLU A 1 89 ? 0.752 1.723 -14.172 1.00 78.69 89 GLU A CA 1
ATOM 649 C C . GLU A 1 89 ? 0.924 1.286 -12.709 1.00 78.69 89 GLU A C 1
ATOM 651 O O . GLU A 1 89 ? -0.052 1.189 -11.961 1.00 78.69 89 GLU A O 1
ATOM 656 N N . VAL A 1 90 ? 2.173 1.108 -12.264 1.00 75.31 90 VAL A N 1
ATOM 657 C CA . VAL A 1 90 ? 2.493 0.738 -10.874 1.00 75.31 90 VAL A CA 1
ATOM 658 C C . VAL A 1 90 ? 2.136 1.878 -9.921 1.00 75.31 90 VAL A C 1
ATOM 660 O O . VAL A 1 90 ? 1.586 1.647 -8.841 1.00 75.31 90 VAL A O 1
ATOM 663 N N . ALA A 1 91 ? 2.387 3.122 -10.337 1.00 77.56 91 ALA A N 1
ATOM 664 C CA . ALA A 1 91 ? 2.031 4.299 -9.555 1.00 77.56 91 ALA A CA 1
ATOM 665 C C . ALA A 1 91 ? 0.510 4.409 -9.354 1.00 77.56 91 ALA A C 1
ATOM 667 O O . ALA A 1 91 ? 0.063 4.653 -8.234 1.00 77.56 91 ALA A O 1
ATOM 668 N N . ILE A 1 92 ? -0.295 4.159 -10.395 1.00 80.31 92 ILE A N 1
ATOM 669 C CA . ILE A 1 92 ? -1.763 4.180 -10.291 1.00 80.31 92 ILE A CA 1
ATOM 670 C C . ILE A 1 92 ? -2.253 3.104 -9.310 1.00 80.31 92 ILE A C 1
ATOM 672 O O . ILE A 1 92 ? -3.084 3.398 -8.448 1.00 80.31 92 ILE A O 1
ATOM 676 N N . ALA A 1 93 ? -1.706 1.885 -9.371 1.00 79.50 93 ALA A N 1
ATOM 677 C CA . ALA A 1 93 ? -2.066 0.813 -8.437 1.00 79.50 93 ALA A CA 1
ATOM 678 C C . ALA A 1 93 ? -1.738 1.175 -6.973 1.00 79.50 93 ALA A C 1
ATOM 680 O O . ALA A 1 93 ? -2.551 0.953 -6.068 1.00 79.50 93 ALA A O 1
ATOM 681 N N . LEU A 1 94 ? -0.584 1.809 -6.738 1.00 80.00 94 LEU A N 1
ATOM 682 C CA . LEU A 1 94 ? -0.198 2.311 -5.416 1.00 80.00 94 LEU A CA 1
ATOM 683 C C . LEU A 1 94 ? -1.096 3.455 -4.936 1.00 80.00 94 LEU A C 1
ATOM 685 O O . LEU A 1 94 ? -1.442 3.489 -3.755 1.00 80.00 94 LEU A O 1
ATOM 689 N N . VAL A 1 95 ? -1.529 4.351 -5.827 1.00 83.44 95 VAL A N 1
ATOM 690 C CA . VAL A 1 95 ? -2.490 5.419 -5.496 1.00 83.44 95 VAL A CA 1
ATOM 691 C C . VAL A 1 95 ? -3.835 4.830 -5.069 1.00 83.44 95 VAL A C 1
ATOM 693 O O . VAL A 1 95 ? -4.404 5.271 -4.069 1.00 83.44 95 VAL A O 1
ATOM 696 N N . VAL A 1 96 ? -4.320 3.789 -5.753 1.00 85.69 96 VAL A N 1
ATOM 697 C CA . VAL A 1 96 ? -5.544 3.071 -5.351 1.00 85.69 96 VAL A CA 1
ATOM 698 C C . VAL A 1 96 ? -5.374 2.430 -3.969 1.00 85.69 96 VAL A C 1
ATOM 700 O O . VAL A 1 96 ? -6.251 2.563 -3.109 1.00 85.69 96 VAL A O 1
ATOM 703 N N . SER A 1 97 ? -4.220 1.805 -3.708 1.00 81.25 97 SER A N 1
ATOM 704 C CA . SER A 1 97 ? -3.907 1.249 -2.386 1.00 81.25 97 SER A CA 1
ATOM 705 C C . SER A 1 97 ? -3.826 2.336 -1.302 1.00 81.25 97 SER A C 1
ATOM 707 O O . SER A 1 97 ? -4.306 2.134 -0.183 1.00 81.25 97 SER A O 1
ATOM 709 N N . ALA A 1 98 ? -3.262 3.505 -1.619 1.00 82.62 98 ALA A N 1
ATOM 710 C CA . ALA A 1 98 ? -3.186 4.648 -0.712 1.00 82.62 98 ALA A CA 1
ATOM 711 C C . ALA A 1 98 ? -4.575 5.228 -0.401 1.00 82.62 98 ALA A C 1
ATOM 713 O O . ALA A 1 98 ? -4.862 5.554 0.752 1.00 82.62 98 ALA A O 1
ATOM 714 N N . ALA A 1 99 ? -5.469 5.288 -1.391 1.00 84.06 99 ALA A N 1
ATOM 715 C CA . ALA A 1 99 ? -6.857 5.687 -1.178 1.00 84.06 99 ALA A CA 1
ATOM 716 C C . ALA A 1 99 ? -7.566 4.726 -0.207 1.00 84.06 99 ALA A C 1
ATOM 718 O O . ALA A 1 99 ? -8.192 5.174 0.755 1.00 84.06 99 ALA A O 1
ATOM 719 N N . GLY A 1 100 ? -7.401 3.408 -0.390 1.00 81.56 100 GLY A N 1
ATOM 720 C CA . GLY A 1 100 ? -7.916 2.397 0.544 1.00 81.56 100 GLY A CA 1
ATOM 721 C C . GLY A 1 100 ? -7.411 2.597 1.980 1.00 81.56 100 GLY A C 1
ATOM 722 O O . GLY A 1 100 ? -8.188 2.500 2.933 1.00 81.56 100 GLY A O 1
ATOM 723 N N . PHE A 1 101 ? -6.134 2.957 2.138 1.00 83.12 101 PHE A N 1
ATOM 724 C CA . PHE A 1 101 ? -5.536 3.261 3.440 1.00 83.12 101 PHE A CA 1
ATOM 725 C C . PHE A 1 101 ? -6.132 4.520 4.089 1.00 83.12 101 PHE A C 1
ATOM 727 O O . PHE A 1 101 ? -6.473 4.498 5.274 1.00 83.12 101 PHE A O 1
ATOM 734 N N . LEU A 1 102 ? -6.339 5.597 3.322 1.00 84.44 102 LEU A N 1
ATOM 735 C CA . LEU A 1 102 ? -6.991 6.816 3.816 1.00 84.44 102 LEU A CA 1
ATOM 736 C C . LEU A 1 102 ? -8.435 6.552 4.262 1.00 84.44 102 LEU A C 1
ATOM 738 O O . LEU A 1 102 ? -8.841 7.010 5.331 1.00 84.44 102 LEU A O 1
ATOM 742 N N . PHE A 1 103 ? -9.191 5.749 3.507 1.00 83.50 103 PHE A N 1
ATOM 743 C CA . PHE A 1 103 ? -10.533 5.325 3.917 1.00 83.50 103 PHE A CA 1
ATOM 744 C C . PHE A 1 103 ? -10.516 4.525 5.225 1.00 83.50 103 PHE A C 1
ATOM 746 O O . PHE A 1 103 ? -11.385 4.714 6.082 1.00 83.50 103 PHE A O 1
ATOM 753 N N . LEU A 1 104 ? -9.514 3.662 5.417 1.00 82.06 104 LEU A N 1
ATOM 754 C CA . LEU A 1 104 ? -9.353 2.895 6.651 1.00 82.06 104 LEU A CA 1
ATOM 755 C C . LEU A 1 104 ? -9.047 3.794 7.860 1.00 82.06 104 LEU A C 1
ATOM 757 O O . LEU A 1 104 ? -9.497 3.488 8.968 1.00 82.06 104 LEU A O 1
ATOM 761 N N . LEU A 1 105 ? -8.295 4.882 7.664 1.00 81.12 105 LEU A N 1
ATOM 762 C CA . LEU A 1 105 ? -8.018 5.881 8.701 1.00 81.12 105 LEU A CA 1
ATOM 763 C C . LEU A 1 105 ? -9.258 6.719 9.029 1.00 81.12 105 LEU A C 1
ATOM 765 O O . LEU A 1 105 ? -9.581 6.879 10.207 1.00 81.12 105 LEU A O 1
ATOM 769 N N . ALA A 1 106 ? -9.986 7.184 8.012 1.00 82.00 106 ALA A N 1
ATOM 770 C CA . ALA A 1 106 ? -11.212 7.961 8.193 1.00 82.00 106 ALA A CA 1
ATOM 771 C C . ALA A 1 106 ? -12.267 7.172 8.986 1.00 82.00 106 ALA A C 1
ATOM 773 O O . ALA A 1 106 ? -12.805 7.674 9.971 1.00 82.00 106 ALA A O 1
ATOM 774 N N . TYR A 1 107 ? -12.479 5.894 8.638 1.00 78.25 107 TYR A N 1
ATOM 775 C CA . TYR A 1 107 ? -13.406 5.015 9.362 1.00 78.25 107 TYR A CA 1
ATOM 776 C C . TYR A 1 107 ? -13.052 4.873 10.854 1.00 78.25 107 TYR A C 1
ATOM 778 O O . TYR A 1 107 ? -13.930 4.760 11.710 1.00 78.25 107 TYR A O 1
ATOM 786 N N . GLN A 1 108 ? -11.758 4.880 11.186 1.00 75.38 108 GLN A N 1
ATOM 787 C CA . GLN A 1 108 ? -11.300 4.763 12.571 1.00 75.38 108 GLN A CA 1
ATOM 788 C C . GLN A 1 108 ? -11.531 6.031 13.386 1.00 75.38 108 GLN A C 1
ATOM 790 O O . GLN A 1 108 ? -11.797 5.933 14.583 1.00 75.38 108 GLN A O 1
ATOM 795 N N . GLN A 1 109 ? -11.424 7.206 12.765 1.00 75.00 109 GLN A N 1
ATOM 796 C CA . GLN A 1 109 ? -11.656 8.471 13.458 1.00 75.00 109 GLN A CA 1
ATOM 797 C C . GLN A 1 109 ? -13.113 8.604 13.899 1.00 75.00 109 GLN A C 1
ATOM 799 O O . GLN A 1 109 ? -13.354 8.988 15.042 1.00 75.00 109 GLN A O 1
ATOM 804 N N . THR A 1 110 ? -14.059 8.196 13.048 1.00 72.81 110 THR A N 1
ATOM 805 C CA . THR A 1 110 ? -15.493 8.217 13.370 1.00 72.81 110 THR A CA 1
ATOM 806 C C . THR A 1 110 ? -15.809 7.348 14.593 1.00 72.81 110 THR A C 1
ATOM 808 O O . THR A 1 110 ? -16.385 7.837 15.558 1.00 72.81 110 THR A O 1
ATOM 811 N N . HIS A 1 111 ? -15.327 6.098 14.619 1.00 65.81 111 HIS A N 1
ATOM 812 C CA . HIS A 1 111 ? -15.540 5.177 15.753 1.00 65.81 111 HIS A CA 1
ATOM 813 C C . HIS A 1 111 ? -14.863 5.635 17.052 1.00 65.81 111 HIS A C 1
ATOM 815 O O . HIS A 1 111 ? -15.343 5.363 18.150 1.00 65.81 111 HIS A O 1
ATOM 821 N N . ARG A 1 112 ? -13.731 6.342 16.960 1.00 65.31 112 ARG A N 1
ATOM 822 C CA . ARG A 1 112 ? -13.025 6.845 18.148 1.00 65.31 112 ARG A CA 1
ATOM 823 C C . ARG A 1 112 ? -13.712 8.065 18.769 1.00 65.31 112 ARG A C 1
ATOM 825 O O . ARG A 1 112 ? -13.518 8.302 19.960 1.00 65.31 112 ARG A O 1
ATOM 832 N N . GLN A 1 113 ? -14.466 8.836 17.984 1.00 63.88 113 GLN A N 1
ATOM 833 C CA . GLN A 1 113 ? -15.222 9.987 18.480 1.00 63.88 113 GLN A CA 1
ATOM 834 C C . GLN A 1 113 ? -16.491 9.570 19.229 1.00 63.88 113 GLN A C 1
ATOM 836 O O . GLN A 1 113 ? -16.750 10.139 20.283 1.00 63.88 113 GLN A O 1
ATOM 841 N N . GLU A 1 114 ? -17.202 8.533 18.775 1.00 61.69 114 GLU A N 1
ATOM 842 C CA . GLU A 1 114 ? -18.375 7.997 19.492 1.00 61.69 114 GLU A CA 1
ATOM 843 C C . GLU A 1 114 ? -18.034 7.479 20.896 1.00 61.69 114 GLU A C 1
ATOM 845 O O . GLU A 1 114 ? -18.840 7.596 21.804 1.00 61.69 114 GLU A O 1
ATOM 850 N N . SER A 1 115 ? -16.821 6.965 21.119 1.00 58.88 115 SER A N 1
ATOM 851 C CA . SER A 1 115 ? -16.386 6.520 22.453 1.00 58.88 115 SER A CA 1
ATOM 852 C C . SER A 1 115 ? -16.011 7.668 23.409 1.00 58.88 115 SER A C 1
ATOM 854 O O . SER A 1 115 ? -15.680 7.398 24.565 1.00 58.88 115 SER A O 1
ATOM 856 N N . ARG A 1 116 ? -15.953 8.919 22.932 1.00 57.47 116 ARG A N 1
ATOM 857 C CA . ARG A 1 116 ? -15.564 10.099 23.730 1.00 57.47 116 ARG A CA 1
ATOM 858 C C . ARG A 1 116 ? -16.707 11.094 23.957 1.00 57.47 116 ARG A C 1
ATOM 860 O O . ARG A 1 116 ? -16.484 12.051 24.697 1.00 57.47 116 ARG A O 1
ATOM 867 N N . ALA A 1 117 ? -17.847 10.902 23.298 1.00 53.94 117 ALA A N 1
ATOM 868 C CA . ALA A 1 117 ? -19.072 11.677 23.486 1.00 53.94 117 ALA A CA 1
ATOM 869 C C . ALA A 1 117 ? -19.967 10.991 24.525 1.00 53.94 117 ALA A C 1
ATOM 871 O O . ALA A 1 117 ? -20.646 11.729 25.270 1.00 53.94 117 ALA A O 1
#

Sequence (117 aa):
MSRTIAIVLMAGGALVALALCIYLYFEPLSGVSDTPAPLLTGFGALCILIVTFILARLTHGGWRVLLIILTALALILSAVAAVFMMHAEVAIALVVSAAGFLFLLAYQQTHRQESRA

Radius of gyration: 15.71 Å; chains: 1; bounding box: 41×22×47 Å

Secondary structure (DSSP, 8-state):
--HHHHHHHHHHHHHHHHHHHHHHHH--TTS-----HHHHHHHHHHHHHHHHHHHHH--SSHHHHHHHHHHHHHHHHHHHHHHHTT-HHHHHHHHHHHHHHHHHHHHHHHHHHHTT-

Organism: NCBI:txid2705421